Protein AF-A0A7S0PZQ1-F1 (afdb_monomer_lite)

Organism: NCBI:txid221442

Secondary structure (DSSP, 8-state):
-HHHHHHHHHHHHHHHHHHHHHHHHHHHHHIIIII-HHHHHHHHHHHHHHHHHHHTSGGGHHHHHHHHHHHHHHHHHHHHHHHHHHTSTTS-GGGHHHHHHHHHHHHHHHHHHHHHHHHHH-

InterPro domains:
  IPR000109 Proton-dependent oligopeptide transporter family [PF00854] (40-122)
  IPR036259 MFS transporter superfamily [G3DSA:1.20.1250.20] (3-122)
  IPR036259 MFS transporter superfamily [SSF103473] (11-120)
  IPR050171 Major Facilitator Superfamily (MFS) Transporters [PTHR23517] (13-120)

Radius of gyration: 17.16 Å; chains: 1; bounding box: 44×26×49 Å

Structure (mmCIF, N/CA/C/O backbone):
data_AF-A0A7S0PZQ1-F1
#
_entry.id   AF-A0A7S0PZQ1-F1
#
loop_
_atom_site.group_PDB
_atom_site.id
_atom_site.type_symbol
_atom_site.label_atom_id
_atom_site.label_alt_id
_atom_site.label_comp_id
_atom_site.label_asym_id
_atom_site.label_entity_id
_atom_site.label_seq_id
_atom_site.pdbx_PDB_ins_code
_atom_site.Cartn_x
_atom_site.Cartn_y
_atom_site.Cartn_z
_atom_site.occupancy
_atom_site.B_iso_or_equiv
_atom_site.auth_seq_id
_atom_site.auth_comp_id
_atom_site.auth_asym_id
_atom_site.auth_atom_id
_atom_site.pdbx_PDB_model_num
ATOM 1 N N . THR A 1 1 ? 21.442 4.612 -24.255 1.00 78.56 1 THR A N 1
ATOM 2 C CA . THR A 1 1 ? 22.631 4.394 -23.382 1.00 78.56 1 THR A CA 1
ATOM 3 C C . THR A 1 1 ? 22.184 4.063 -21.964 1.00 78.56 1 THR A C 1
ATOM 5 O O . THR A 1 1 ? 21.053 4.370 -21.620 1.00 78.56 1 THR A O 1
ATOM 8 N N . LYS A 1 2 ? 23.023 3.426 -21.124 1.00 81.81 2 LYS A N 1
ATOM 9 C CA . LYS A 1 2 ? 22.656 3.065 -19.729 1.00 81.81 2 LYS A CA 1
ATOM 10 C C . LYS A 1 2 ? 22.072 4.247 -18.933 1.00 81.81 2 LYS A C 1
ATOM 12 O O . LYS A 1 2 ? 21.072 4.076 -18.249 1.00 81.81 2 LYS A O 1
ATOM 17 N N . ALA A 1 3 ? 22.621 5.444 -19.141 1.00 84.44 3 ALA A N 1
ATOM 18 C CA . ALA A 1 3 ? 22.135 6.684 -18.536 1.00 84.44 3 ALA A CA 1
ATOM 19 C C . ALA A 1 3 ? 20.679 7.039 -18.907 1.00 84.44 3 ALA A C 1
ATOM 21 O O . ALA A 1 3 ? 19.942 7.559 -18.076 1.00 84.44 3 ALA A O 1
ATOM 22 N N . GLU A 1 4 ? 20.231 6.738 -20.131 1.00 87.38 4 GLU A N 1
ATOM 23 C CA . GLU A 1 4 ? 18.845 7.001 -20.553 1.00 87.38 4 GLU A CA 1
ATOM 24 C C . GLU A 1 4 ? 17.856 6.053 -19.861 1.00 87.38 4 GLU A C 1
ATOM 26 O O . GLU A 1 4 ? 16.764 6.467 -19.478 1.00 87.38 4 GLU A O 1
ATOM 31 N N . VAL A 1 5 ? 18.250 4.790 -19.656 1.00 88.12 5 VAL A N 1
ATOM 32 C CA . VAL A 1 5 ? 17.429 3.787 -18.958 1.00 88.12 5 VAL A CA 1
ATOM 33 C C . VAL A 1 5 ? 17.319 4.112 -17.466 1.00 88.12 5 VAL A C 1
ATOM 35 O O . VAL A 1 5 ? 16.233 4.020 -16.891 1.00 88.12 5 VAL A O 1
ATOM 38 N N . GLU A 1 6 ? 18.417 4.543 -16.843 1.00 90.38 6 GLU A N 1
ATOM 39 C CA . GLU A 1 6 ? 18.418 5.015 -15.453 1.00 90.38 6 GLU A CA 1
ATOM 40 C C . GLU A 1 6 ? 17.525 6.248 -15.281 1.00 90.38 6 GLU A C 1
ATOM 42 O O . GLU A 1 6 ? 16.668 6.263 -14.394 1.00 90.38 6 GLU A O 1
ATOM 47 N N . ALA A 1 7 ? 17.646 7.237 -16.172 1.00 91.31 7 ALA A N 1
ATOM 48 C CA . ALA A 1 7 ? 16.807 8.432 -16.143 1.00 91.31 7 ALA A CA 1
ATOM 49 C C . ALA A 1 7 ? 15.316 8.081 -16.265 1.00 91.31 7 ALA A C 1
ATOM 51 O O . ALA A 1 7 ? 14.507 8.526 -15.450 1.00 91.31 7 ALA A O 1
ATOM 52 N N . LEU A 1 8 ? 14.948 7.227 -17.229 1.00 90.56 8 LEU A N 1
ATOM 53 C CA . LEU A 1 8 ? 13.568 6.769 -17.403 1.00 90.56 8 LEU A CA 1
ATOM 54 C C . LEU A 1 8 ? 13.030 6.069 -16.145 1.00 90.56 8 LEU A C 1
ATOM 56 O O . LEU A 1 8 ? 11.905 6.333 -15.723 1.00 90.56 8 LEU A O 1
ATOM 60 N N . SER A 1 9 ? 13.847 5.224 -15.512 1.00 90.62 9 SER A N 1
ATOM 61 C CA . SER A 1 9 ? 13.467 4.494 -14.297 1.00 90.62 9 SER A CA 1
ATOM 62 C C . SER A 1 9 ? 13.192 5.444 -13.128 1.00 90.62 9 SER A C 1
ATOM 64 O O . SER A 1 9 ? 12.196 5.285 -12.418 1.00 90.62 9 SER A O 1
ATOM 66 N N . MET A 1 10 ? 14.023 6.478 -12.962 1.00 93.56 10 MET A N 1
ATOM 67 C CA . MET A 1 10 ? 13.817 7.518 -11.950 1.00 93.56 10 MET A CA 1
ATOM 68 C C . MET A 1 10 ? 12.541 8.327 -12.203 1.00 93.56 10 MET A C 1
ATOM 70 O O . MET A 1 10 ? 11.805 8.607 -11.256 1.00 93.56 10 MET A O 1
ATOM 74 N N . TYR A 1 11 ? 12.233 8.659 -13.462 1.00 94.00 11 TYR A N 1
ATOM 75 C CA . TYR A 1 11 ? 10.973 9.323 -13.808 1.00 94.00 11 TYR A CA 1
ATOM 76 C C . TYR A 1 11 ? 9.760 8.451 -13.477 1.00 94.00 11 TYR A C 1
ATOM 78 O O . TYR A 1 11 ? 8.826 8.932 -12.834 1.00 94.00 11 TYR A O 1
ATOM 86 N N . CYS A 1 12 ? 9.778 7.168 -13.851 1.00 92.38 12 CYS A N 1
ATOM 87 C CA . CYS A 1 12 ? 8.710 6.230 -13.503 1.00 92.38 12 CYS A CA 1
ATOM 88 C C . CYS A 1 12 ? 8.520 6.130 -11.983 1.00 92.38 12 CYS A C 1
ATOM 90 O O . CYS A 1 12 ? 7.389 6.215 -11.502 1.00 92.38 12 CYS A O 1
ATOM 92 N N . PHE A 1 13 ? 9.612 6.012 -11.225 1.00 93.19 13 PHE A N 1
ATOM 93 C CA . PHE A 1 13 ? 9.574 5.965 -9.764 1.00 93.19 13 PHE A CA 1
ATOM 94 C C . PHE A 1 13 ? 9.006 7.253 -9.149 1.00 93.19 13 PHE A C 1
ATOM 96 O O . PHE A 1 13 ? 8.161 7.192 -8.254 1.00 93.19 13 PHE A O 1
ATOM 103 N N . GLY A 1 14 ? 9.423 8.420 -9.647 1.00 95.25 14 GLY A N 1
ATOM 104 C CA . GLY A 1 14 ? 8.933 9.718 -9.186 1.00 95.25 14 GLY A CA 1
ATOM 105 C C . GLY A 1 14 ? 7.440 9.912 -9.456 1.00 95.25 14 GLY A C 1
ATOM 106 O O . GLY A 1 14 ? 6.697 10.288 -8.549 1.00 95.25 14 GLY A O 1
ATOM 107 N N . ILE A 1 15 ? 6.979 9.586 -10.669 1.00 95.19 15 ILE A N 1
ATOM 108 C CA . ILE A 1 15 ? 5.558 9.664 -11.045 1.00 95.19 15 ILE A CA 1
ATOM 109 C C . ILE A 1 15 ? 4.726 8.706 -10.191 1.00 95.19 15 ILE A C 1
ATOM 111 O O . ILE A 1 15 ? 3.699 9.110 -9.648 1.00 95.19 15 ILE A O 1
ATOM 115 N N . TYR A 1 16 ? 5.176 7.460 -10.027 1.00 94.69 16 TYR A N 1
ATOM 116 C CA . TYR A 1 16 ? 4.501 6.479 -9.179 1.00 94.69 16 TYR A CA 1
ATOM 117 C C . TYR A 1 16 ? 4.394 6.951 -7.728 1.00 94.69 16 TYR A C 1
ATOM 119 O O . TYR A 1 16 ? 3.317 6.900 -7.137 1.00 94.69 16 TYR A O 1
ATOM 127 N N . THR A 1 17 ? 5.490 7.464 -7.168 1.00 94.25 17 THR A N 1
ATOM 128 C CA . THR A 1 17 ? 5.511 7.975 -5.795 1.00 94.25 17 THR A CA 1
ATOM 129 C C . THR A 1 17 ? 4.548 9.149 -5.647 1.00 94.25 17 THR A C 1
ATOM 131 O O . THR A 1 17 ? 3.721 9.144 -4.740 1.00 94.25 17 THR A O 1
ATOM 134 N N . GLY A 1 18 ? 4.570 10.115 -6.572 1.00 95.50 18 GLY A N 1
ATOM 135 C CA . GLY A 1 18 ? 3.618 11.229 -6.586 1.00 95.50 18 GLY A CA 1
ATOM 136 C C . GLY A 1 18 ? 2.164 10.756 -6.668 1.00 95.50 18 GLY A C 1
ATOM 137 O O . GLY A 1 18 ? 1.324 11.181 -5.873 1.00 95.50 18 GLY A O 1
ATOM 138 N N . ALA A 1 19 ? 1.870 9.808 -7.559 1.00 94.25 19 ALA A N 1
ATOM 139 C CA . ALA A 1 19 ? 0.546 9.203 -7.682 1.00 94.25 19 ALA A CA 1
ATOM 140 C C . ALA A 1 19 ? 0.106 8.502 -6.384 1.00 94.25 19 ALA A C 1
ATOM 142 O O . ALA A 1 19 ? -1.048 8.631 -5.977 1.00 94.25 19 ALA A O 1
ATOM 143 N N . ALA A 1 20 ? 1.024 7.833 -5.681 1.00 92.88 20 ALA A N 1
ATOM 144 C CA . ALA A 1 20 ? 0.749 7.179 -4.404 1.00 92.88 20 ALA A CA 1
ATOM 145 C C . ALA A 1 20 ? 0.384 8.159 -3.269 1.00 92.88 20 ALA A C 1
ATOM 147 O O . ALA A 1 20 ? -0.257 7.740 -2.302 1.00 92.88 20 ALA A O 1
ATOM 148 N N . TYR A 1 21 ? 0.744 9.443 -3.380 1.00 93.06 21 TYR A N 1
ATOM 149 C CA . TYR A 1 21 ? 0.304 10.504 -2.462 1.00 93.06 21 TYR A CA 1
ATOM 150 C C . TYR A 1 21 ? -0.977 11.211 -2.923 1.00 93.06 21 TYR A C 1
ATOM 152 O O . TYR A 1 21 ? -1.774 11.621 -2.081 1.00 93.06 21 TYR A O 1
ATOM 160 N N . ILE A 1 22 ? -1.208 11.323 -4.235 1.00 94.94 22 ILE A N 1
ATOM 161 C CA . ILE A 1 22 ? -2.375 12.020 -4.800 1.00 94.94 22 ILE A CA 1
ATOM 162 C C . ILE A 1 22 ? -3.626 11.131 -4.811 1.00 94.94 22 ILE A C 1
ATOM 164 O O . ILE A 1 22 ? -4.689 11.559 -4.365 1.00 94.94 22 ILE A O 1
ATOM 168 N N . PHE A 1 23 ? -3.529 9.887 -5.287 1.00 93.81 23 PHE A N 1
ATOM 169 C CA . PHE A 1 23 ? -4.687 8.995 -5.413 1.00 93.81 23 PHE A CA 1
ATOM 170 C C . PHE A 1 23 ? -5.433 8.696 -4.102 1.00 93.81 23 PHE A C 1
ATOM 172 O O . PHE A 1 23 ? -6.656 8.556 -4.168 1.00 93.81 23 PHE A O 1
ATOM 179 N N . PRO A 1 24 ? -4.789 8.650 -2.917 1.00 94.44 24 PRO A N 1
ATOM 180 C CA . PRO A 1 24 ? -5.505 8.564 -1.645 1.00 94.44 24 PRO A CA 1
ATOM 181 C C . PRO A 1 24 ? -6.554 9.656 -1.432 1.00 94.44 24 PRO A C 1
ATOM 183 O O . PRO A 1 24 ? -7.601 9.379 -0.857 1.00 94.44 24 PRO A O 1
ATOM 186 N N . LEU A 1 25 ? -6.3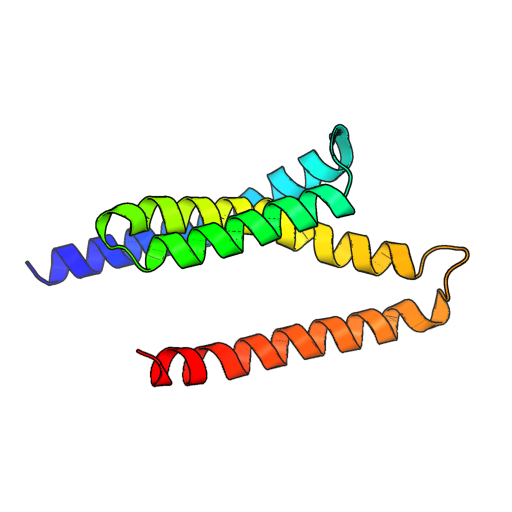26 10.875 -1.933 1.00 93.06 25 LEU A N 1
ATOM 187 C CA . LEU A 1 25 ? -7.313 11.952 -1.829 1.00 93.06 25 LEU A CA 1
ATOM 188 C C . LEU A 1 25 ? -8.597 11.583 -2.584 1.00 93.06 25 LEU A C 1
ATOM 190 O O . LEU A 1 25 ? -9.690 11.677 -2.034 1.00 93.06 25 LEU A O 1
ATOM 194 N N . GLY A 1 26 ? -8.463 11.085 -3.816 1.00 90.50 26 GLY A N 1
ATOM 195 C CA . GLY A 1 26 ? -9.603 10.628 -4.614 1.00 90.50 26 GLY A CA 1
ATOM 196 C C . GLY A 1 26 ? -10.290 9.393 -4.025 1.00 90.50 26 GLY A C 1
ATOM 197 O O . GLY A 1 26 ? -11.516 9.324 -3.994 1.00 90.50 26 GLY A O 1
ATOM 198 N N . GLY A 1 27 ? -9.516 8.433 -3.513 1.00 88.94 27 GLY A N 1
ATOM 199 C CA . GLY A 1 27 ? -10.052 7.213 -2.904 1.00 88.94 27 GLY A CA 1
ATOM 200 C C . GLY A 1 27 ? -10.804 7.450 -1.590 1.00 88.94 27 GLY A C 1
ATOM 201 O O . GLY A 1 27 ? -11.769 6.739 -1.313 1.00 88.94 27 GLY A O 1
ATOM 202 N N . GLY A 1 28 ? -10.408 8.456 -0.804 1.00 89.38 28 GLY A N 1
ATOM 203 C CA . GLY A 1 28 ? -11.153 8.893 0.380 1.00 89.38 28 GLY A CA 1
ATOM 204 C C . GLY A 1 28 ? -12.496 9.522 0.006 1.00 89.38 28 GLY A C 1
ATOM 205 O O . GLY A 1 28 ? -13.540 9.063 0.460 1.00 89.38 28 GLY A O 1
ATOM 206 N N . LEU A 1 29 ? -12.487 10.485 -0.924 1.00 90.19 29 LEU A N 1
ATOM 207 C CA . LEU A 1 29 ? -13.713 11.133 -1.411 1.00 90.19 29 LEU A CA 1
ATOM 208 C C . LEU A 1 29 ? -14.712 10.129 -2.010 1.00 90.19 29 LEU A C 1
ATOM 210 O O . LEU A 1 29 ? -15.923 10.256 -1.820 1.00 90.19 29 LEU A O 1
ATOM 214 N N . LEU A 1 30 ? -14.216 9.112 -2.720 1.00 88.12 30 LEU A N 1
ATOM 215 C CA . LEU A 1 30 ? -15.044 8.047 -3.288 1.00 88.12 30 LEU A CA 1
ATOM 216 C C . LEU A 1 30 ? -15.707 7.179 -2.205 1.00 88.12 30 LEU A C 1
ATOM 218 O O . LEU A 1 30 ? -16.871 6.787 -2.340 1.00 88.12 30 LEU A O 1
ATOM 222 N N . ALA A 1 31 ? -14.978 6.878 -1.130 1.00 89.50 31 ALA A N 1
ATOM 223 C CA . ALA A 1 31 ? -15.501 6.099 -0.017 1.00 89.50 31 ALA A CA 1
ATOM 224 C C . ALA A 1 31 ? -16.568 6.862 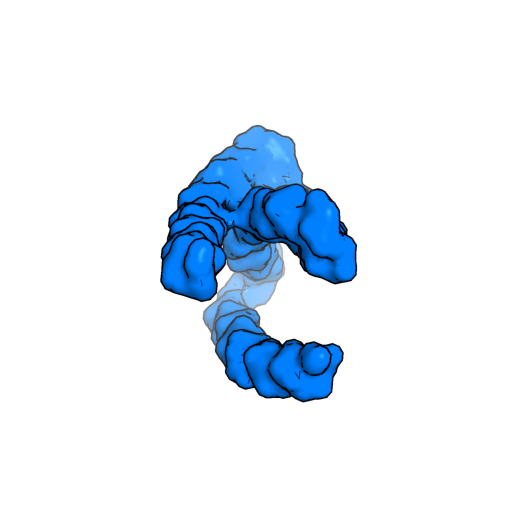0.772 1.00 89.50 31 ALA A C 1
ATOM 226 O O . ALA A 1 31 ? -17.569 6.258 1.159 1.00 89.50 31 ALA A O 1
ATOM 227 N N . ASP A 1 32 ? -16.383 8.168 0.956 1.00 87.06 32 ASP A N 1
ATOM 228 C CA . ASP A 1 32 ? -17.317 9.020 1.694 1.00 87.06 32 ASP A CA 1
ATOM 229 C C . ASP A 1 32 ? -18.631 9.255 0.931 1.00 87.06 32 ASP A C 1
ATOM 231 O O . ASP A 1 32 ? -19.678 9.441 1.547 1.00 87.06 32 ASP A O 1
ATOM 235 N N . SER A 1 33 ? -18.592 9.226 -0.406 1.00 86.94 33 SER A N 1
ATOM 236 C CA . SER A 1 33 ? -19.739 9.576 -1.255 1.00 86.94 33 SER A CA 1
ATOM 237 C C . SER A 1 33 ? -20.532 8.387 -1.804 1.00 86.94 33 SER A C 1
ATOM 239 O O . SER A 1 33 ? -21.752 8.491 -1.922 1.00 86.94 33 SER A O 1
ATOM 241 N N . LEU A 1 34 ? -19.874 7.279 -2.176 1.00 81.56 34 LEU A N 1
ATOM 242 C CA . LEU A 1 34 ? -20.505 6.235 -3.000 1.00 81.56 34 LEU A CA 1
ATOM 243 C C . LEU A 1 34 ? -20.423 4.822 -2.412 1.00 81.56 34 LEU A C 1
ATOM 245 O O . LEU A 1 34 ? -21.432 4.124 -2.353 1.00 81.56 34 LEU A O 1
ATOM 249 N N . LEU A 1 35 ? -19.230 4.368 -2.020 1.00 78.69 35 LEU A N 1
ATOM 250 C CA . LEU A 1 35 ? -18.969 2.937 -1.776 1.00 78.69 35 LEU A CA 1
ATOM 251 C C . LEU A 1 35 ? -18.844 2.569 -0.290 1.00 78.69 35 LEU A C 1
ATOM 253 O O . LEU A 1 35 ? -18.957 1.397 0.076 1.00 78.6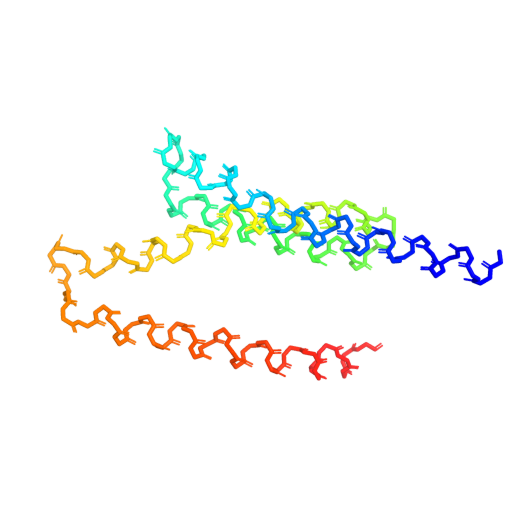9 35 LEU A O 1
ATOM 257 N N . GLY A 1 36 ? -18.592 3.549 0.575 1.00 88.25 36 GLY A N 1
ATOM 258 C CA . GLY A 1 36 ? -18.244 3.328 1.973 1.00 88.25 36 GLY A CA 1
ATOM 259 C C . GLY A 1 36 ? -16.788 2.865 2.170 1.00 88.25 36 GLY A C 1
ATOM 260 O O . GLY A 1 36 ? -16.157 2.309 1.261 1.00 88.25 36 GLY A O 1
ATOM 261 N N . PRO A 1 37 ? -16.234 3.040 3.384 1.00 88.88 37 PRO A N 1
ATOM 262 C CA . PRO A 1 37 ? -14.822 2.769 3.667 1.00 88.88 37 PRO A CA 1
ATOM 263 C C . PRO A 1 37 ? -14.457 1.283 3.546 1.00 88.88 37 PRO A C 1
ATOM 265 O O . PRO A 1 37 ? -13.420 0.946 2.976 1.00 88.88 37 PRO A O 1
ATOM 268 N N . ARG A 1 38 ? -15.326 0.366 3.998 1.00 91.88 38 ARG A N 1
ATOM 269 C CA . ARG A 1 38 ? -15.059 -1.082 3.949 1.00 91.88 38 ARG A CA 1
ATOM 270 C C . ARG A 1 38 ? -14.899 -1.602 2.522 1.00 91.88 38 ARG A C 1
ATOM 272 O O . ARG A 1 38 ? -13.942 -2.317 2.243 1.00 91.88 38 ARG A O 1
ATOM 279 N N . LEU A 1 39 ? -15.844 -1.277 1.638 1.00 93.31 39 LEU A N 1
ATOM 280 C CA . LEU A 1 39 ? -15.830 -1.784 0.266 1.00 93.31 39 LEU A CA 1
ATOM 281 C C . LEU A 1 39 ? -14.687 -1.154 -0.531 1.00 93.31 39 LEU A C 1
ATOM 283 O O . LEU A 1 39 ? -13.958 -1.874 -1.207 1.00 93.31 39 LEU A O 1
ATOM 287 N N . THR A 1 40 ? -14.472 0.156 -0.381 1.00 94.25 40 THR A N 1
ATOM 288 C CA . THR A 1 40 ? -13.372 0.865 -1.054 1.00 94.25 40 THR A CA 1
ATOM 289 C C . THR A 1 40 ? -12.009 0.311 -0.641 1.00 94.25 40 THR A C 1
ATOM 291 O O . THR A 1 40 ? -11.159 0.075 -1.498 1.00 94.25 40 THR A O 1
ATOM 294 N N . MET A 1 41 ? -11.820 0.008 0.649 1.00 95.12 41 MET A N 1
ATOM 295 C CA . MET A 1 41 ? -10.614 -0.653 1.151 1.00 95.12 41 MET A CA 1
ATOM 296 C C . MET A 1 41 ? -10.429 -2.051 0.539 1.00 95.12 41 MET A C 1
ATOM 298 O O . MET A 1 41 ? -9.332 -2.375 0.091 1.00 95.12 41 MET A O 1
ATOM 302 N N . LEU A 1 42 ? -11.476 -2.884 0.502 1.00 95.50 42 LEU A N 1
ATOM 303 C CA . LEU A 1 42 ? -11.386 -4.247 -0.040 1.00 95.50 42 LEU A CA 1
ATOM 304 C C . LEU A 1 42 ? -11.093 -4.253 -1.544 1.00 95.50 42 LEU A C 1
ATOM 306 O O . LEU A 1 42 ? -10.232 -5.008 -1.998 1.00 95.50 42 LEU A O 1
ATOM 310 N N . VAL A 1 43 ? -11.768 -3.395 -2.311 1.00 95.44 43 VAL A N 1
ATOM 311 C CA . VAL A 1 43 ? -11.524 -3.237 -3.751 1.00 95.44 43 VAL A CA 1
ATOM 312 C C . VAL A 1 43 ? -10.115 -2.699 -3.991 1.00 95.44 43 VAL A C 1
ATOM 314 O O . VAL A 1 43 ? -9.387 -3.266 -4.801 1.00 95.44 43 VAL A O 1
ATOM 317 N N . GLY A 1 44 ? -9.692 -1.672 -3.246 1.00 95.88 44 GLY A N 1
ATOM 318 C CA . GLY A 1 44 ? -8.346 -1.105 -3.345 1.00 95.88 44 GLY A CA 1
ATOM 319 C C . GLY A 1 44 ? -7.251 -2.132 -3.053 1.00 95.88 44 GLY A C 1
ATOM 320 O O . GLY A 1 44 ? -6.327 -2.289 -3.848 1.00 95.88 44 GLY A O 1
ATOM 321 N N . GLY A 1 45 ? -7.389 -2.900 -1.968 1.00 96.44 45 GLY A N 1
ATOM 322 C CA . GLY A 1 45 ? -6.448 -3.967 -1.615 1.00 96.44 45 GLY A CA 1
ATOM 323 C C . GLY A 1 45 ? -6.415 -5.103 -2.642 1.00 96.44 45 GLY A C 1
ATOM 324 O O . GLY A 1 45 ? -5.338 -5.575 -3.004 1.00 96.44 45 GLY A O 1
ATOM 325 N N . SER A 1 46 ? -7.574 -5.495 -3.181 1.00 97.38 46 SER A N 1
ATOM 326 C CA . SER A 1 46 ? -7.648 -6.497 -4.256 1.00 97.38 46 SER A CA 1
ATOM 327 C C . SER A 1 46 ? -6.942 -6.008 -5.523 1.00 97.38 46 SER A C 1
ATOM 329 O O . SER A 1 46 ? -6.195 -6.757 -6.149 1.00 97.38 46 SER A O 1
ATOM 331 N N . LEU A 1 47 ? -7.117 -4.729 -5.869 1.00 96.88 47 LEU A N 1
ATOM 332 C CA . LEU A 1 47 ? -6.466 -4.107 -7.018 1.00 96.88 47 LEU A CA 1
ATOM 333 C C . LEU A 1 47 ? -4.940 -4.056 -6.851 1.00 96.88 47 LEU A C 1
ATOM 335 O O . LEU A 1 47 ? -4.213 -4.342 -7.800 1.00 96.88 47 LEU A O 1
ATOM 339 N N . MET A 1 48 ? -4.450 -3.768 -5.638 1.00 97.31 48 MET A N 1
ATOM 340 C CA . MET A 1 48 ? -3.018 -3.825 -5.325 1.00 97.31 48 MET A CA 1
ATOM 341 C C . MET A 1 48 ? -2.457 -5.239 -5.488 1.00 97.31 48 MET A C 1
ATOM 343 O O . MET A 1 48 ? -1.376 -5.388 -6.055 1.00 97.31 48 MET A O 1
ATOM 347 N N . ALA A 1 49 ? -3.167 -6.269 -5.017 1.00 97.00 49 ALA A N 1
ATOM 348 C CA . ALA A 1 49 ? -2.728 -7.658 -5.146 1.00 97.00 49 ALA A CA 1
ATOM 349 C C . ALA A 1 49 ? -2.617 -8.081 -6.621 1.00 97.00 49 ALA A C 1
ATOM 351 O O . ALA A 1 49 ? -1.593 -8.627 -7.033 1.00 97.00 49 ALA A O 1
ATOM 352 N N . VAL A 1 50 ? -3.627 -7.751 -7.436 1.00 97.56 50 VAL A N 1
ATOM 353 C CA . VAL A 1 50 ? -3.593 -7.990 -8.889 1.00 97.56 50 VAL A CA 1
ATOM 354 C C . VAL A 1 50 ? -2.452 -7.210 -9.543 1.00 97.56 50 VAL A C 1
ATOM 356 O O . VAL A 1 50 ? -1.721 -7.771 -10.353 1.00 97.56 50 VAL A O 1
ATOM 359 N N . GLY A 1 51 ? -2.246 -5.948 -9.157 1.00 96.88 51 GLY A N 1
ATOM 360 C CA . GLY A 1 51 ? -1.164 -5.115 -9.680 1.00 96.88 51 GLY A CA 1
ATOM 361 C C . GLY A 1 51 ? 0.229 -5.699 -9.427 1.00 96.88 51 GLY A C 1
ATOM 362 O O . GLY A 1 51 ? 1.029 -5.765 -10.358 1.00 96.88 51 GLY A O 1
ATOM 363 N N . HIS A 1 52 ? 0.499 -6.203 -8.217 1.00 95.19 52 HIS A N 1
ATOM 364 C CA . HIS A 1 52 ? 1.756 -6.903 -7.913 1.00 95.19 52 HIS A CA 1
ATOM 365 C C . HIS A 1 52 ? 1.904 -8.196 -8.729 1.00 95.19 52 HIS A C 1
ATOM 367 O O . HIS A 1 52 ? 2.997 -8.496 -9.200 1.00 95.19 52 HIS A O 1
ATOM 373 N N . GLY A 1 53 ? 0.809 -8.927 -8.970 1.00 95.06 53 GLY A N 1
ATOM 374 C CA . GLY A 1 53 ? 0.811 -10.077 -9.878 1.00 95.06 53 GLY A CA 1
ATOM 375 C C . GLY A 1 53 ? 1.151 -9.693 -11.323 1.00 95.06 53 GLY A C 1
ATOM 376 O O . GLY A 1 53 ? 1.954 -10.360 -11.970 1.00 95.06 53 GLY A O 1
ATOM 377 N N . CYS A 1 54 ? 0.606 -8.580 -11.825 1.00 95.50 54 CYS A N 1
ATOM 378 C CA . CYS A 1 54 ? 0.931 -8.054 -13.153 1.00 95.50 54 CYS A CA 1
ATOM 379 C C . CYS A 1 54 ? 2.402 -7.639 -13.279 1.00 95.50 54 CYS A C 1
ATOM 381 O O . CYS A 1 54 ? 2.982 -7.818 -14.346 1.00 95.50 54 CYS A O 1
ATOM 383 N N . MET A 1 55 ? 3.020 -7.126 -12.210 1.00 94.19 55 MET A N 1
ATOM 384 C CA . MET A 1 55 ? 4.436 -6.740 -12.221 1.00 94.19 55 MET 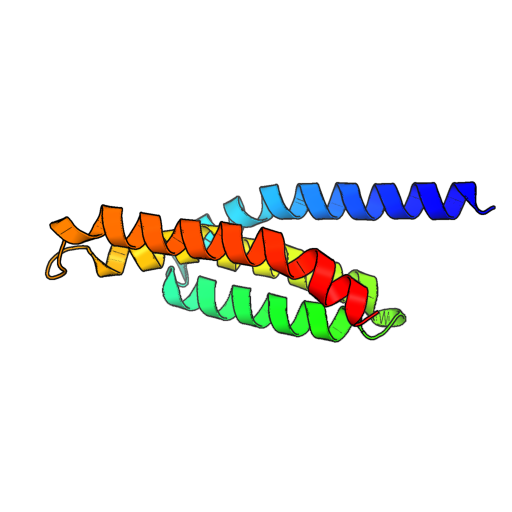A CA 1
ATOM 385 C C . MET A 1 55 ? 5.392 -7.915 -12.460 1.00 94.19 55 MET A C 1
ATOM 387 O O . MET A 1 55 ? 6.505 -7.685 -12.924 1.00 94.19 55 MET A O 1
ATOM 391 N N . ALA A 1 56 ? 4.965 -9.157 -12.211 1.00 92.06 56 ALA A N 1
ATOM 392 C CA . ALA A 1 56 ? 5.762 -10.344 -12.519 1.00 92.06 56 ALA A CA 1
ATOM 393 C C . ALA A 1 56 ? 5.935 -10.583 -14.034 1.00 92.06 56 ALA A C 1
ATOM 395 O O . ALA A 1 56 ? 6.816 -11.335 -14.443 1.00 92.06 56 ALA A O 1
ATOM 396 N N . VAL A 1 57 ? 5.106 -9.956 -14.879 1.00 94.75 57 VAL A N 1
ATOM 397 C CA . VAL A 1 57 ? 5.176 -10.062 -16.341 1.00 94.75 57 VAL A CA 1
ATOM 398 C C . VAL A 1 57 ? 5.663 -8.736 -16.920 1.00 94.75 57 VAL A C 1
ATOM 400 O O . VAL A 1 57 ? 4.967 -7.728 -16.847 1.00 94.75 57 VAL A O 1
ATOM 403 N N . GLU A 1 58 ? 6.822 -8.747 -17.580 1.00 91.50 58 GLU A N 1
ATOM 404 C CA . GLU A 1 58 ? 7.504 -7.537 -18.073 1.00 91.50 58 GLU A CA 1
ATOM 405 C C . GLU A 1 58 ? 6.600 -6.617 -18.918 1.00 91.50 58 GLU A C 1
ATOM 407 O O . GLU A 1 58 ? 6.541 -5.409 -18.694 1.00 91.50 58 GLU A O 1
ATOM 412 N N . ARG A 1 59 ? 5.796 -7.184 -19.831 1.00 94.75 59 ARG A N 1
ATOM 413 C CA . ARG A 1 59 ? 4.864 -6.410 -20.681 1.00 94.75 59 ARG A CA 1
ATOM 414 C C . ARG A 1 59 ? 3.749 -5.714 -19.898 1.00 94.75 59 ARG A C 1
ATOM 416 O O . ARG A 1 59 ? 3.186 -4.738 -20.384 1.00 94.75 59 ARG A O 1
ATOM 423 N N . LEU A 1 60 ? 3.401 -6.231 -18.722 1.00 95.50 60 LEU A N 1
ATOM 424 C CA . LEU A 1 60 ? 2.338 -5.707 -17.868 1.00 95.50 60 LEU A CA 1
ATOM 425 C C . LEU A 1 60 ? 2.880 -4.812 -16.752 1.00 95.50 60 LEU A C 1
ATOM 427 O O . LEU A 1 60 ? 2.086 -4.305 -15.966 1.00 95.50 60 LEU A O 1
ATOM 431 N N . PHE A 1 61 ? 4.191 -4.569 -16.688 1.00 94.06 61 PHE A N 1
ATOM 432 C CA . PHE A 1 61 ? 4.820 -3.828 -15.597 1.00 94.06 61 PHE A CA 1
ATOM 433 C C . PHE A 1 61 ? 4.182 -2.451 -15.352 1.00 94.06 61 PHE A C 1
ATOM 435 O O . PHE A 1 61 ? 3.785 -2.141 -14.228 1.00 94.06 61 PHE A O 1
ATOM 442 N N . LEU A 1 62 ? 4.009 -1.644 -16.407 1.00 93.94 62 LEU A N 1
ATOM 443 C CA . LEU A 1 62 ? 3.401 -0.310 -16.297 1.00 93.94 62 LEU A CA 1
ATOM 444 C C . LEU A 1 62 ? 1.925 -0.371 -15.884 1.00 93.94 62 LEU A C 1
ATOM 446 O O . LEU A 1 62 ? 1.467 0.468 -15.108 1.00 93.94 62 LEU A O 1
ATOM 450 N N . LEU A 1 63 ? 1.191 -1.380 -16.363 1.00 95.50 63 LEU A N 1
ATOM 451 C CA . LEU A 1 63 ? -0.185 -1.619 -15.935 1.00 95.50 63 LEU A CA 1
ATOM 452 C C . LEU A 1 63 ? -0.224 -2.012 -14.454 1.00 95.50 63 LEU A C 1
ATOM 454 O O . LEU A 1 63 ? -1.027 -1.469 -13.705 1.00 95.50 63 LEU A O 1
ATOM 458 N N . GLY A 1 64 ? 0.673 -2.897 -14.016 1.00 96.19 64 GLY A N 1
ATOM 459 C CA . GLY A 1 64 ? 0.823 -3.285 -12.617 1.00 96.19 64 GLY A CA 1
ATOM 460 C C . GLY A 1 64 ? 1.097 -2.080 -11.720 1.00 96.19 64 GLY A C 1
ATOM 461 O O . GLY A 1 64 ? 0.406 -1.892 -10.724 1.00 96.19 64 GLY A O 1
ATOM 462 N N . LEU A 1 65 ? 2.020 -1.203 -12.122 1.00 94.94 65 LEU A N 1
ATOM 463 C CA . LEU A 1 65 ? 2.348 0.032 -11.405 1.00 94.94 65 LEU A CA 1
ATOM 464 C C . LEU A 1 65 ? 1.139 0.970 -11.272 1.00 94.94 65 LEU A C 1
ATOM 466 O O . LEU A 1 65 ? 0.886 1.502 -10.190 1.00 94.94 65 LEU A O 1
ATOM 470 N N . LEU A 1 66 ? 0.355 1.122 -12.344 1.00 94.94 66 LEU A N 1
ATOM 471 C CA . LEU A 1 66 ? -0.888 1.892 -12.325 1.00 94.94 66 LEU A CA 1
ATOM 472 C C . LEU A 1 66 ? -1.927 1.269 -11.380 1.00 94.94 66 LEU A C 1
ATOM 474 O O . LEU A 1 66 ? -2.512 1.980 -10.564 1.00 94.94 66 LEU A O 1
ATOM 478 N N . LEU A 1 67 ? -2.138 -0.049 -11.457 1.00 96.69 67 LEU A N 1
ATOM 479 C CA . LEU A 1 67 ? -3.084 -0.772 -10.602 1.00 96.69 67 LEU A CA 1
ATOM 480 C C . LEU A 1 67 ? -2.707 -0.664 -9.121 1.00 96.69 67 LEU A C 1
ATOM 482 O O . LEU A 1 67 ? -3.579 -0.424 -8.287 1.00 96.69 67 LEU A O 1
ATOM 486 N N . VAL A 1 68 ? -1.417 -0.774 -8.791 1.00 97.06 68 VAL A N 1
ATOM 487 C CA . VAL A 1 68 ? -0.925 -0.588 -7.420 1.00 97.06 68 VAL A CA 1
ATOM 488 C C . VAL A 1 68 ? -1.136 0.851 -6.957 1.00 97.06 68 VAL A C 1
ATOM 490 O O . VAL A 1 68 ? -1.628 1.053 -5.848 1.00 97.06 68 VAL A O 1
ATOM 493 N N . ALA A 1 69 ? -0.832 1.851 -7.789 1.00 96.31 69 ALA A N 1
ATOM 494 C CA . ALA A 1 69 ? -1.026 3.255 -7.431 1.00 96.31 69 ALA A CA 1
ATOM 495 C C . ALA A 1 69 ? -2.506 3.571 -7.145 1.00 96.31 69 ALA A C 1
ATOM 497 O O . ALA A 1 69 ? -2.827 4.150 -6.102 1.00 96.31 69 ALA A O 1
ATOM 498 N N . VAL A 1 70 ? -3.414 3.152 -8.034 1.00 95.62 70 VAL A N 1
ATOM 499 C CA . VAL A 1 70 ? -4.866 3.348 -7.874 1.00 95.62 70 VAL A CA 1
ATOM 500 C C . VAL A 1 70 ? -5.392 2.559 -6.674 1.00 95.62 70 VAL A C 1
ATOM 502 O O . VAL A 1 70 ? -6.143 3.095 -5.858 1.00 95.62 70 VAL A O 1
ATOM 505 N N . GLY A 1 71 ? -4.955 1.308 -6.515 1.00 96.19 71 GLY A N 1
ATOM 506 C CA . GLY A 1 71 ? -5.341 0.453 -5.396 1.00 96.19 71 GLY A CA 1
ATOM 507 C C . GLY A 1 71 ? -4.910 1.029 -4.046 1.00 96.19 71 GLY A C 1
ATOM 508 O O . GLY A 1 71 ? -5.717 1.088 -3.118 1.00 96.19 71 GLY A O 1
ATOM 509 N N . ASN A 1 72 ? -3.687 1.565 -3.959 1.00 96.62 72 ASN A N 1
ATOM 510 C CA . ASN A 1 72 ? -3.195 2.297 -2.789 1.00 96.62 72 ASN A CA 1
ATOM 511 C C . ASN A 1 72 ? -4.079 3.511 -2.470 1.00 96.62 72 ASN A C 1
ATOM 513 O O . ASN A 1 72 ? -4.348 3.774 -1.297 1.00 96.62 72 ASN A O 1
ATOM 517 N N . GLY A 1 73 ? -4.573 4.208 -3.497 1.00 95.44 73 GLY A N 1
ATOM 518 C CA . GLY A 1 73 ? -5.507 5.316 -3.327 1.00 95.44 73 GLY A CA 1
ATOM 519 C C . GLY A 1 73 ? -6.795 4.911 -2.610 1.00 95.44 73 GLY A C 1
ATOM 520 O O . GLY A 1 73 ? -7.215 5.573 -1.666 1.00 95.44 73 GLY A O 1
ATOM 521 N N . GLY A 1 74 ? -7.391 3.783 -3.000 1.00 93.88 74 GLY A N 1
ATOM 522 C CA . GLY A 1 74 ? -8.580 3.243 -2.336 1.00 93.88 74 GLY A CA 1
ATOM 523 C C . GLY A 1 74 ? -8.295 2.589 -0.980 1.00 93.88 74 GLY A C 1
ATOM 524 O O . GLY A 1 74 ? -9.152 2.596 -0.103 1.00 93.88 74 GLY A O 1
ATOM 525 N N . PHE A 1 75 ? -7.103 2.036 -0.771 1.00 95.88 75 PHE A N 1
ATOM 526 C CA . PHE A 1 75 ? -6.780 1.278 0.437 1.00 95.88 75 PHE A CA 1
ATOM 527 C C . PHE A 1 75 ? -6.340 2.169 1.608 1.00 95.88 75 PHE A C 1
ATOM 529 O O . PHE A 1 75 ? -6.894 2.082 2.706 1.00 95.88 75 PHE A O 1
ATOM 536 N N . LYS A 1 76 ? -5.357 3.047 1.379 1.00 93.00 76 LYS A N 1
ATOM 537 C CA . LYS A 1 76 ? -4.621 3.767 2.430 1.00 93.00 76 LYS A CA 1
ATOM 538 C C . LYS A 1 76 ? -5.475 4.669 3.339 1.00 93.00 76 LYS A C 1
ATOM 540 O O . LYS A 1 76 ? -5.304 4.568 4.552 1.00 93.00 76 LYS A O 1
ATOM 545 N N . PRO A 1 77 ? -6.374 5.534 2.832 1.00 92.44 77 PRO A N 1
ATOM 546 C CA . PRO A 1 77 ? -7.202 6.375 3.702 1.00 92.44 77 PRO A CA 1
ATOM 547 C C . PRO A 1 77 ? -8.330 5.574 4.371 1.00 92.44 77 PRO A C 1
ATOM 549 O O . PRO A 1 77 ? -8.761 5.895 5.476 1.00 92.44 77 PRO A O 1
ATOM 552 N N . ASN A 1 78 ? -8.790 4.502 3.722 1.00 93.56 78 ASN A N 1
ATOM 553 C CA . ASN A 1 78 ? -9.978 3.767 4.140 1.00 93.56 78 ASN A CA 1
ATOM 554 C C . ASN A 1 78 ? -9.691 2.693 5.192 1.00 93.56 78 ASN A C 1
ATOM 556 O O . ASN A 1 78 ? -10.562 2.404 6.009 1.00 93.56 78 ASN A O 1
ATOM 560 N N . VAL A 1 79 ? -8.479 2.129 5.232 1.00 94.88 79 VAL A N 1
ATOM 561 C CA . VAL A 1 79 ? -8.102 1.141 6.256 1.00 94.88 79 VAL A CA 1
ATOM 562 C C . VAL A 1 79 ? -8.058 1.749 7.662 1.00 94.88 79 VAL A C 1
ATOM 564 O O . VAL A 1 79 ? -8.585 1.157 8.604 1.00 94.88 79 VAL A O 1
ATOM 567 N N . SER A 1 80 ? -7.500 2.954 7.816 1.00 92.69 80 SER A N 1
ATOM 568 C CA . SER A 1 80 ? -7.438 3.648 9.108 1.00 92.69 80 SER A CA 1
ATOM 569 C C . SER A 1 80 ? -8.812 4.164 9.538 1.00 92.69 80 SER A C 1
ATOM 571 O O . SER A 1 80 ? -9.164 4.051 10.713 1.00 92.69 80 SER A O 1
ATOM 573 N N . ALA A 1 81 ? -9.625 4.649 8.592 1.00 91.94 81 ALA A N 1
ATOM 574 C CA . ALA A 1 81 ? -11.02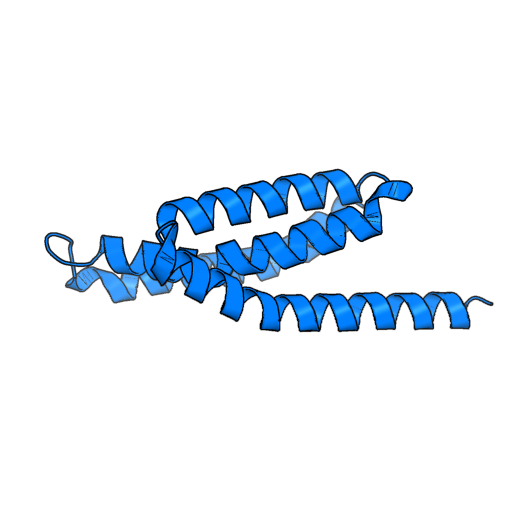2 4.993 8.839 1.00 91.94 81 ALA A CA 1
ATOM 575 C C . ALA A 1 81 ? -11.813 3.766 9.319 1.00 91.94 81 ALA A C 1
ATOM 577 O O . ALA A 1 81 ? -12.504 3.823 10.335 1.00 91.94 81 ALA A O 1
ATOM 578 N N . GLN A 1 82 ? -11.660 2.623 8.645 1.00 93.00 82 GLN A N 1
ATOM 579 C CA . GLN A 1 82 ? -12.350 1.390 9.008 1.00 93.00 82 GLN A CA 1
ATOM 580 C C . GLN A 1 82 ? -11.923 0.862 10.383 1.00 93.00 82 GLN A C 1
ATOM 582 O O . GLN A 1 82 ? -12.781 0.390 11.130 1.00 93.00 82 GLN A O 1
ATOM 587 N N . LEU A 1 83 ? -10.638 0.980 10.737 1.00 93.75 83 LEU A N 1
ATOM 588 C CA . LEU A 1 83 ? -10.144 0.676 12.081 1.00 93.75 83 LEU A CA 1
ATOM 589 C C . LEU A 1 83 ? -10.776 1.597 13.131 1.00 93.75 83 LEU A C 1
ATOM 591 O O . LEU A 1 83 ? -11.230 1.118 14.164 1.00 93.75 83 LEU A O 1
ATOM 595 N N . GLY A 1 84 ? -10.856 2.902 12.855 1.00 92.19 84 GLY A N 1
ATOM 596 C CA . GLY A 1 84 ? -11.502 3.872 13.741 1.00 92.19 84 GLY A CA 1
ATOM 597 C C . GLY A 1 84 ? -12.952 3.502 14.055 1.00 92.19 84 GLY A C 1
ATOM 598 O O . GLY A 1 84 ? -13.329 3.459 15.225 1.00 92.19 84 GLY A O 1
ATOM 599 N N . ARG A 1 85 ? -13.721 3.122 13.028 1.00 91.12 85 ARG A N 1
ATOM 600 C CA . ARG A 1 85 ? -15.136 2.733 13.160 1.00 91.12 85 ARG A CA 1
ATOM 601 C C . ARG A 1 85 ? -15.367 1.489 14.021 1.00 91.12 85 ARG A C 1
ATOM 603 O O . ARG A 1 85 ? -16.448 1.345 14.575 1.00 91.12 85 ARG A O 1
ATOM 610 N N . LEU A 1 86 ? -14.380 0.598 14.169 1.00 91.31 86 LEU A N 1
ATOM 611 C CA . LEU A 1 86 ? -14.499 -0.574 15.054 1.00 91.31 86 LEU A CA 1
ATOM 612 C C . LEU A 1 86 ? -14.554 -0.194 16.540 1.00 91.31 86 LEU A C 1
ATOM 614 O O . LEU A 1 86 ? -15.083 -0.952 17.351 1.00 91.31 86 LEU A O 1
ATOM 618 N N . TYR A 1 87 ? -14.000 0.966 16.891 1.00 92.94 87 TYR A N 1
ATOM 619 C CA . TYR A 1 87 ? -13.968 1.476 18.259 1.00 92.94 87 TYR A CA 1
ATOM 620 C C . TYR A 1 87 ? -15.020 2.563 18.513 1.00 92.94 87 TYR A C 1
ATOM 622 O O . TYR A 1 87 ? -15.084 3.090 19.621 1.00 92.94 87 TYR A O 1
ATOM 630 N N . GLU A 1 88 ? -15.833 2.913 17.513 1.00 89.38 88 GLU A N 1
ATOM 631 C CA . GLU A 1 88 ? -16.978 3.812 17.677 1.00 89.38 88 GLU A CA 1
ATOM 632 C C . GLU A 1 88 ? -18.151 3.079 18.343 1.00 89.38 88 GLU A C 1
A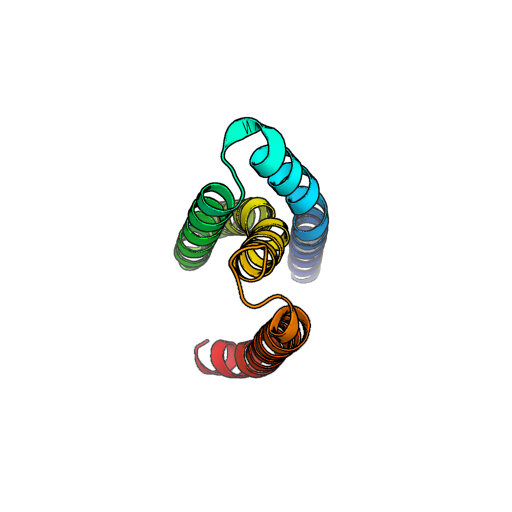TOM 634 O O . GLU A 1 88 ? -18.287 1.863 18.218 1.00 89.38 88 GLU A O 1
ATOM 639 N N . SER A 1 89 ? -18.994 3.815 19.077 1.00 78.12 89 SER A N 1
ATOM 640 C CA . SER A 1 89 ? -20.100 3.255 19.871 1.00 78.12 89 SER A CA 1
ATOM 641 C C . SER A 1 89 ? -20.997 2.325 19.034 1.00 78.12 89 SER A C 1
ATOM 643 O O . SER A 1 89 ? -21.409 2.725 17.941 1.00 78.12 89 SER A O 1
ATOM 645 N N . PRO A 1 90 ? -21.315 1.101 19.511 1.00 84.25 90 PRO A N 1
ATOM 646 C CA . PRO A 1 90 ? -21.161 0.576 20.879 1.00 84.25 90 PRO A CA 1
ATOM 647 C C . PRO A 1 90 ? -19.799 -0.092 21.180 1.00 84.25 90 PRO A C 1
ATOM 649 O O . PRO A 1 90 ? -19.678 -0.842 22.147 1.00 84.25 90 PRO A O 1
ATOM 652 N N . GLY A 1 91 ? -18.781 0.128 20.345 1.00 85.25 91 GLY A N 1
ATOM 653 C CA . GLY A 1 91 ? -17.444 -0.446 20.491 1.00 85.25 91 GLY A CA 1
ATOM 654 C C . GLY A 1 91 ? -16.649 0.072 21.702 1.00 85.25 91 GLY A C 1
ATOM 655 O O . GLY A 1 91 ? -17.031 1.043 22.359 1.00 85.25 91 GLY A O 1
ATOM 656 N N . PRO A 1 92 ? -15.510 -0.570 22.027 1.00 90.50 92 PRO A N 1
ATOM 657 C CA . PRO A 1 92 ? -14.709 -0.231 23.198 1.00 90.50 92 PRO A CA 1
ATOM 658 C C . PRO A 1 92 ? -13.829 1.004 22.942 1.00 90.50 92 PRO A C 1
ATOM 660 O O . PRO A 1 92 ? -12.619 0.884 22.757 1.00 90.50 92 PRO A O 1
ATOM 663 N N . THR A 1 93 ? -14.410 2.206 22.976 1.00 91.12 93 THR A N 1
ATOM 664 C CA . THR A 1 93 ? -13.729 3.478 22.650 1.00 91.12 93 THR A CA 1
ATOM 665 C C . THR A 1 93 ? -12.408 3.683 23.400 1.00 91.12 93 THR A C 1
ATOM 667 O O . THR A 1 93 ? -11.441 4.171 22.824 1.00 91.12 93 THR A O 1
ATOM 670 N N . HIS A 1 94 ? -12.325 3.250 24.664 1.00 91.81 94 HIS A N 1
ATOM 671 C CA . HIS A 1 94 ? -11.113 3.351 25.490 1.00 91.81 94 HIS A CA 1
ATOM 672 C C . HIS A 1 94 ? -9.914 2.532 24.965 1.00 91.81 94 HIS A C 1
ATOM 674 O O . HIS A 1 94 ? -8.781 2.761 25.382 1.00 91.81 94 HIS A O 1
ATOM 680 N N . LEU A 1 95 ? -10.144 1.567 24.065 1.00 94.19 95 LEU A N 1
ATOM 681 C CA . LEU A 1 95 ? -9.099 0.758 23.430 1.00 94.19 95 LEU A CA 1
ATOM 682 C C . LEU A 1 95 ? -8.647 1.314 22.079 1.00 94.19 95 LEU A C 1
ATOM 684 O O . LEU A 1 95 ? -7.709 0.763 21.503 1.00 94.19 95 LEU A O 1
ATOM 688 N N . ARG A 1 96 ? -9.271 2.388 21.577 1.00 93.50 96 ARG A N 1
ATOM 689 C CA . ARG A 1 96 ? -8.983 2.951 20.253 1.00 93.50 96 ARG A CA 1
ATOM 690 C C . ARG A 1 96 ? -7.496 3.246 20.073 1.00 93.50 96 ARG A C 1
ATOM 692 O O . ARG A 1 96 ? -6.893 2.751 19.126 1.00 93.50 96 ARG A O 1
ATOM 699 N N . ASP A 1 97 ? -6.888 3.966 21.010 1.00 94.69 97 ASP A N 1
ATOM 700 C CA . ASP A 1 97 ? -5.477 4.363 20.915 1.00 94.69 97 ASP A CA 1
ATOM 701 C C . ASP A 1 97 ? -4.534 3.157 20.933 1.00 94.69 97 ASP A C 1
ATOM 703 O O . ASP A 1 97 ? -3.575 3.098 20.165 1.00 94.69 97 ASP A O 1
ATOM 707 N N . ARG A 1 98 ? -4.846 2.143 21.753 1.00 96.19 98 ARG A N 1
ATOM 708 C CA . ARG A 1 98 ? -4.103 0.873 21.772 1.00 96.19 98 ARG A CA 1
ATOM 709 C C . ARG A 1 98 ? -4.241 0.127 20.445 1.00 96.19 98 ARG A C 1
ATOM 711 O O . ARG A 1 98 ? -3.256 -0.413 19.950 1.00 96.19 98 ARG A O 1
ATOM 718 N N . GLY A 1 99 ? -5.435 0.130 19.853 1.00 95.31 99 GLY A N 1
ATOM 719 C CA . GLY A 1 99 ? -5.688 -0.439 18.530 1.00 95.31 99 GLY A CA 1
ATOM 720 C C . GLY A 1 99 ? -4.852 0.234 17.442 1.00 95.31 99 GLY A C 1
ATOM 721 O O . GLY A 1 99 ? -4.173 -0.447 16.675 1.00 95.31 99 GLY A O 1
ATOM 722 N N . PHE A 1 100 ? -4.824 1.570 17.420 1.00 96.25 100 PHE A N 1
ATOM 723 C CA . PHE A 1 100 ? -3.977 2.328 16.496 1.00 96.25 100 PHE A CA 1
ATOM 724 C C . PHE A 1 100 ? -2.482 2.102 16.753 1.00 96.25 100 PHE A C 1
ATOM 726 O O . PHE A 1 100 ? -1.723 1.976 15.795 1.00 96.25 100 PHE A O 1
ATOM 733 N N . ALA A 1 101 ? -2.047 1.980 18.010 1.00 97.00 101 ALA A N 1
ATOM 734 C CA . ALA A 1 101 ? -0.656 1.668 18.334 1.00 97.00 101 ALA A CA 1
ATOM 735 C C . ALA A 1 101 ? -0.221 0.310 17.755 1.00 97.00 101 ALA A C 1
ATOM 737 O O . ALA A 1 101 ? 0.829 0.226 17.121 1.00 97.00 101 ALA A O 1
ATOM 738 N N . ILE A 1 102 ? -1.047 -0.735 17.899 1.00 96.69 102 ILE A N 1
ATOM 739 C CA . ILE A 1 102 ? -0.782 -2.060 17.308 1.00 96.69 102 ILE A CA 1
ATOM 740 C C . ILE A 1 102 ? -0.781 -1.982 15.776 1.00 96.69 102 ILE A C 1
ATOM 742 O O . ILE A 1 102 ? 0.101 -2.547 15.131 1.00 96.69 102 ILE A O 1
ATOM 746 N N . PHE A 1 103 ? -1.727 -1.248 15.186 1.00 96.31 103 PHE A N 1
ATOM 747 C CA . PHE A 1 103 ? -1.790 -1.036 13.740 1.00 96.31 103 PHE A CA 1
ATOM 748 C C . PHE A 1 103 ? -0.508 -0.389 13.196 1.00 96.31 103 PHE A C 1
ATOM 750 O O . PHE A 1 103 ? 0.097 -0.907 12.257 1.00 96.31 103 PHE A O 1
ATOM 757 N N . TYR A 1 104 ? -0.036 0.693 13.820 1.00 96.38 104 TYR A N 1
ATOM 758 C CA . TYR A 1 104 ? 1.203 1.358 13.412 1.00 96.38 104 TYR A CA 1
ATOM 759 C C . TYR A 1 104 ? 2.452 0.520 13.691 1.00 96.38 104 TYR A C 1
ATOM 761 O O . TYR A 1 104 ? 3.391 0.556 12.893 1.00 96.38 104 TYR A O 1
ATOM 769 N N . ALA A 1 105 ? 2.475 -0.261 14.774 1.00 97.94 105 ALA A N 1
ATOM 770 C CA . ALA A 1 105 ? 3.548 -1.221 15.012 1.00 97.94 105 ALA A CA 1
ATOM 771 C C . ALA A 1 105 ? 3.629 -2.240 13.863 1.00 97.94 105 ALA A C 1
ATOM 773 O O . ALA A 1 105 ? 4.709 -2.462 13.322 1.00 97.94 105 ALA A O 1
ATOM 774 N N . GLY A 1 106 ? 2.486 -2.773 13.414 1.00 97.06 106 GLY A N 1
ATOM 775 C CA . GLY A 1 106 ? 2.407 -3.671 12.260 1.00 97.06 106 GLY A CA 1
ATOM 776 C C . GLY A 1 106 ? 2.949 -3.052 10.967 1.00 97.06 106 GLY A C 1
ATOM 777 O O . GLY A 1 106 ? 3.721 -3.701 10.263 1.00 97.06 106 GLY A O 1
ATOM 778 N N . ILE A 1 107 ? 2.621 -1.784 10.680 1.00 96.19 107 ILE A N 1
ATOM 779 C CA . ILE A 1 107 ? 3.147 -1.068 9.502 1.00 96.19 107 ILE A CA 1
ATOM 780 C C . ILE A 1 107 ? 4.673 -0.950 9.563 1.00 96.19 107 ILE A C 1
ATOM 782 O O . ILE A 1 107 ? 5.344 -1.249 8.578 1.00 96.19 107 ILE A O 1
ATOM 786 N N . ASN A 1 108 ? 5.229 -0.534 10.703 1.00 97.44 108 ASN A N 1
ATOM 787 C CA . ASN A 1 108 ? 6.677 -0.361 10.851 1.00 97.44 108 ASN A CA 1
ATOM 788 C C . ASN A 1 108 ? 7.429 -1.696 10.770 1.00 97.44 108 ASN A C 1
ATOM 790 O O . ASN A 1 108 ? 8.469 -1.775 10.115 1.00 97.44 108 ASN A O 1
ATOM 794 N N . ILE A 1 109 ? 6.890 -2.753 11.387 1.00 98.00 109 ILE A N 1
ATOM 795 C CA . ILE A 1 109 ? 7.447 -4.108 11.289 1.00 98.00 109 ILE A CA 1
ATOM 796 C C . ILE A 1 109 ? 7.440 -4.567 9.829 1.00 98.00 109 ILE A C 1
ATOM 798 O O . ILE A 1 109 ? 8.474 -4.996 9.322 1.00 98.00 109 ILE A O 1
ATOM 802 N N . GLY A 1 110 ? 6.312 -4.416 9.128 1.00 95.81 110 GLY A N 1
ATOM 803 C CA . GLY A 1 110 ? 6.203 -4.747 7.708 1.00 95.81 110 GLY A CA 1
ATOM 804 C C . GLY A 1 110 ? 7.213 -3.976 6.858 1.00 95.81 110 GLY A C 1
ATOM 805 O O . GLY A 1 110 ? 8.001 -4.587 6.148 1.00 95.81 110 GLY A O 1
ATOM 806 N N . ALA A 1 111 ? 7.271 -2.650 7.000 1.00 95.75 111 ALA A N 1
ATOM 807 C CA . ALA A 1 111 ? 8.210 -1.798 6.268 1.00 95.75 111 ALA A CA 1
ATOM 808 C C . ALA A 1 111 ? 9.684 -2.169 6.510 1.00 95.75 111 ALA A C 1
ATOM 810 O O . ALA A 1 111 ? 10.507 -2.024 5.610 1.00 95.75 111 ALA A O 1
ATOM 811 N N . THR A 1 112 ? 10.011 -2.674 7.701 1.00 97.44 112 THR A N 1
ATOM 812 C CA . THR A 1 112 ? 11.366 -3.120 8.053 1.00 97.44 112 THR A CA 1
ATOM 813 C C . THR A 1 112 ? 11.687 -4.495 7.462 1.00 97.44 112 THR A C 1
ATOM 815 O O . THR A 1 112 ? 12.801 -4.721 6.997 1.00 97.44 112 THR A O 1
ATOM 818 N N . LEU A 1 113 ? 10.723 -5.422 7.465 1.00 97.00 113 LEU A N 1
ATOM 819 C CA . LEU A 1 113 ? 10.922 -6.802 7.014 1.00 97.00 113 LEU A CA 1
ATOM 820 C C . LEU A 1 113 ? 10.754 -6.982 5.500 1.00 97.00 113 LEU A C 1
ATOM 822 O O . LEU A 1 113 ? 11.367 -7.882 4.932 1.00 97.00 113 LEU A O 1
ATOM 826 N N . SER A 1 114 ? 9.954 -6.153 4.826 1.00 94.81 114 SER A N 1
ATOM 827 C CA . SER A 1 114 ? 9.688 -6.314 3.392 1.00 94.81 114 SER A CA 1
ATOM 828 C C . SER A 1 114 ? 10.946 -6.190 2.519 1.00 94.81 114 SER A C 1
ATOM 830 O O . SER A 1 114 ? 11.163 -7.102 1.726 1.00 94.81 114 SER A O 1
ATOM 832 N N . PRO A 1 115 ? 11.810 -5.158 2.643 1.00 95.12 115 PRO A N 1
ATOM 833 C CA . PRO A 1 115 ? 13.005 -5.046 1.802 1.00 95.12 115 PRO A CA 1
ATOM 834 C C . PRO A 1 115 ? 13.970 -6.245 1.877 1.00 95.12 115 PRO A C 1
ATOM 836 O O . PRO A 1 115 ? 14.321 -6.755 0.813 1.00 95.12 115 PRO A O 1
ATOM 839 N N . PRO A 1 116 ? 14.385 -6.748 3.063 1.00 96.31 116 PRO A N 1
ATOM 840 C CA . PRO A 1 116 ? 15.291 -7.895 3.118 1.00 96.31 116 PRO A CA 1
ATOM 841 C C . PRO A 1 116 ? 14.641 -9.186 2.607 1.00 96.31 116 PRO A C 1
ATOM 843 O O . PRO A 1 116 ? 15.318 -9.985 1.967 1.00 96.31 116 PRO A O 1
ATOM 846 N N . LEU A 1 117 ? 13.338 -9.388 2.836 1.00 95.31 117 LEU A N 1
ATOM 847 C CA . LEU A 1 117 ? 12.629 -10.572 2.342 1.00 95.31 117 LEU A CA 1
ATOM 848 C C . LEU A 1 117 ? 12.464 -10.554 0.820 1.00 95.31 117 LEU A C 1
ATOM 850 O O . LEU A 1 117 ? 12.743 -11.557 0.169 1.00 95.31 117 LEU A O 1
ATOM 854 N N . CYS A 1 118 ? 12.047 -9.422 0.247 1.00 92.00 118 CYS A N 1
ATOM 855 C CA . CYS A 1 118 ? 11.930 -9.277 -1.203 1.00 92.00 118 CYS A CA 1
ATOM 856 C C . CYS A 1 118 ? 13.297 -9.385 -1.880 1.00 92.00 118 CYS A C 1
ATOM 858 O O . CYS A 1 118 ? 13.405 -10.060 -2.894 1.00 92.00 118 CYS A O 1
ATOM 860 N N . GLY A 1 119 ? 14.336 -8.779 -1.296 1.00 91.12 119 GLY A N 1
ATOM 861 C CA . GLY A 1 119 ? 15.700 -8.876 -1.811 1.00 91.12 119 GLY A CA 1
ATOM 862 C C . GLY A 1 119 ? 16.276 -10.293 -1.749 1.00 91.12 119 GLY A C 1
ATOM 863 O O . GLY A 1 119 ? 17.047 -10.661 -2.622 1.00 91.12 119 GLY A O 1
ATOM 864 N N . TRP A 1 120 ? 15.892 -11.103 -0.757 1.00 93.31 120 TRP A N 1
ATOM 865 C CA . TRP A 1 120 ? 16.275 -12.519 -0.697 1.00 93.31 120 TRP A CA 1
ATOM 866 C C . TRP A 1 120 ? 15.552 -13.384 -1.742 1.00 93.31 120 TRP A C 1
ATOM 868 O O . TRP A 1 120 ? 16.102 -14.384 -2.192 1.00 93.31 120 TRP A O 1
ATOM 878 N N . ALA A 1 121 ? 14.322 -13.018 -2.110 1.00 85.56 121 ALA A N 1
ATOM 879 C CA . ALA A 1 121 ? 13.501 -13.757 -3.068 1.00 85.56 121 ALA A CA 1
ATOM 880 C C . ALA A 1 121 ? 13.770 -13.401 -4.547 1.00 85.56 121 ALA A C 1
ATOM 882 O O . ALA A 1 121 ? 13.198 -14.049 -5.426 1.00 85.56 121 ALA A O 1
ATOM 883 N N . GLN A 1 122 ? 14.577 -12.367 -4.809 1.00 68.50 122 GLN A N 1
ATOM 884 C CA . GLN A 1 122 ? 14.914 -11.843 -6.140 1.00 68.50 122 GLN A CA 1
ATOM 885 C C . GLN A 1 122 ? 16.190 -12.475 -6.700 1.00 68.50 122 GLN A C 1
ATOM 887 O O . GLN A 1 122 ? 16.215 -12.703 -7.930 1.00 68.50 122 GLN A O 1
#

pLDDT: mean 92.81, std 4.65, range [68.5, 98.0]

Foldseek 3Di:
DVVVVVVVVVVLVVVLVVLLVVLLVVLVVCQVPPPNLVRLQVCLVVLLVVLVVLCVPVVSVSVSSVSNSNSSSSRVVSVLVVLQVCCPPVHVVVCSVVSVVVVVVVVVVCVVPVVVVVVVVD

Sequence (122 aa):
TKAEVEALSMYCFGIYTGAAYIFPLGGGLLADSLLGPRLTMLVGGSLMAVGHGCMAVERLFLLGLLLVAVGNGGFKPNVSAQLGRLYESPGPTHLRDRGFAIFYAGINIGATLSPPLCGWAQ